Protein AF-A0A9E1UX69-F1 (afdb_monomer_lite)

Secondary structure (DSSP, 8-state):
----PPPB--B--B-TTSS-B--EE--S-TT-TTTT-EE-B--BPPTT--HHHHHHHH-

pLDDT: mean 94.82, std 4.22, range [69.38, 98.25]

Foldseek 3Di:
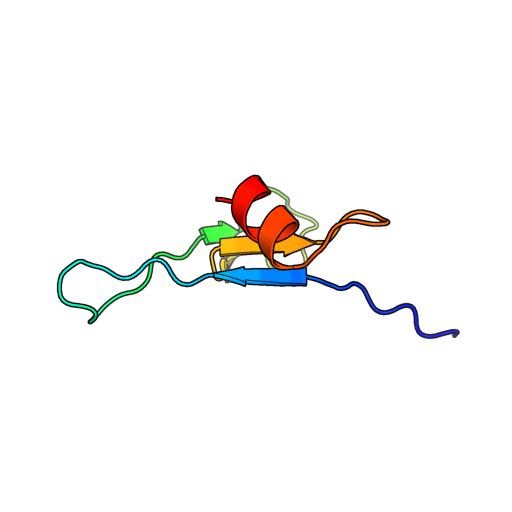DDDDDWDKAFDWDADPVRPDTDWDAADDDPPDPQHRHTGGWITTDDPPDDRVRRNVVRD

Sequence (59 aa):
MDYRPIMSTLGYVLSPDRQRVLMVHRVARDDDEQLGKFNGLGGHMEPAEDIAACMIREI

Structure (mmCIF, N/CA/C/O backbone):
data_AF-A0A9E1UX69-F1
#
_entry.id   AF-A0A9E1UX69-F1
#
loop_
_atom_site.group_PDB
_atom_site.id
_atom_site.type_symbol
_atom_site.label_atom_id
_atom_site.label_alt_id
_atom_site.label_comp_id
_atom_site.label_asym_id
_atom_site.label_entity_id
_atom_site.label_seq_id
_atom_site.pdbx_PDB_ins_code
_atom_site.Cartn_x
_atom_site.Cartn_y
_atom_site.Cartn_z
_atom_site.occupancy
_atom_site.B_iso_or_equiv
_atom_site.auth_seq_id
_atom_s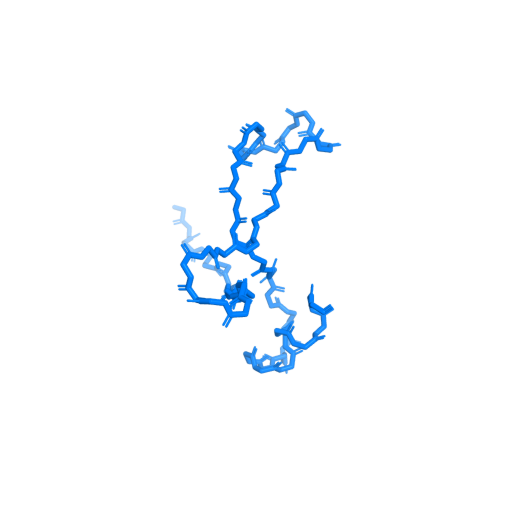ite.auth_comp_id
_atom_site.auth_asym_id
_atom_site.auth_atom_id
_atom_site.pdbx_PDB_model_num
ATOM 1 N N . MET A 1 1 ? 17.643 13.927 -15.350 1.00 69.38 1 MET A N 1
ATOM 2 C CA . MET A 1 1 ? 17.244 12.638 -14.750 1.00 69.38 1 MET A CA 1
ATOM 3 C C . MET A 1 1 ? 15.960 12.219 -15.426 1.00 69.38 1 MET A C 1
ATOM 5 O O . MET A 1 1 ? 15.037 13.024 -15.447 1.00 69.38 1 MET A O 1
ATOM 9 N N . ASP A 1 2 ? 15.920 11.018 -15.995 1.00 84.50 2 ASP A N 1
ATOM 10 C CA . ASP A 1 2 ? 14.692 10.490 -16.589 1.00 84.50 2 ASP A CA 1
ATOM 11 C C . ASP A 1 2 ? 13.707 10.138 -15.475 1.00 84.50 2 ASP A C 1
ATOM 13 O O . ASP A 1 2 ? 14.040 9.395 -14.549 1.00 84.50 2 ASP A O 1
ATOM 17 N N . TYR A 1 3 ? 12.502 10.697 -15.545 1.00 89.06 3 TYR A N 1
ATOM 18 C CA . TYR A 1 3 ? 11.432 10.400 -14.602 1.00 89.06 3 TYR A CA 1
ATOM 19 C C . TYR A 1 3 ? 10.930 8.966 -14.812 1.00 89.06 3 TYR A C 1
ATOM 21 O O . TYR A 1 3 ? 10.536 8.596 -15.918 1.00 89.06 3 TYR A O 1
ATOM 29 N N . ARG A 1 4 ? 10.943 8.160 -13.745 1.00 89.00 4 ARG A N 1
ATOM 30 C CA . ARG A 1 4 ? 10.460 6.772 -13.738 1.00 89.00 4 ARG A CA 1
ATOM 31 C C . ARG A 1 4 ? 9.310 6.647 -12.735 1.00 89.00 4 ARG A C 1
ATOM 33 O O . ARG A 1 4 ? 9.577 6.420 -11.556 1.00 89.00 4 ARG A O 1
ATOM 40 N N . PRO A 1 5 ? 8.052 6.859 -13.158 1.00 90.00 5 PRO A N 1
ATOM 41 C CA . PRO A 1 5 ? 6.914 6.753 -12.255 1.00 90.00 5 PRO A CA 1
ATOM 42 C C . PRO A 1 5 ? 6.747 5.314 -11.764 1.00 90.00 5 PRO A C 1
ATOM 44 O O . PRO A 1 5 ? 6.857 4.369 -12.543 1.00 90.00 5 PRO A O 1
ATOM 47 N N . ILE A 1 6 ? 6.431 5.164 -10.479 1.00 92.25 6 ILE A N 1
ATOM 48 C CA . ILE A 1 6 ? 6.016 3.893 -9.882 1.00 92.25 6 ILE A CA 1
ATOM 49 C C . ILE A 1 6 ? 4.499 3.952 -9.709 1.00 92.25 6 ILE A C 1
ATOM 51 O O . ILE A 1 6 ? 3.984 4.843 -9.033 1.00 92.25 6 ILE A O 1
ATOM 55 N N . MET A 1 7 ? 3.778 3.021 -10.333 1.00 94.31 7 MET A N 1
ATOM 56 C CA . MET A 1 7 ? 2.327 2.922 -10.185 1.00 94.31 7 MET A CA 1
ATOM 57 C C . MET A 1 7 ? 1.981 2.107 -8.938 1.00 94.31 7 MET A C 1
ATOM 59 O O . MET A 1 7 ? 2.646 1.120 -8.631 1.00 94.31 7 MET A O 1
ATOM 63 N N . SER A 1 8 ? 0.970 2.551 -8.194 1.00 95.06 8 SER A N 1
ATOM 64 C CA . SER A 1 8 ? 0.567 1.940 -6.924 1.00 95.06 8 SER A CA 1
ATOM 65 C C . SER A 1 8 ? -0.940 1.977 -6.756 1.00 95.06 8 SER A C 1
ATOM 67 O O . SER A 1 8 ? -1.609 2.849 -7.316 1.00 95.06 8 SER A O 1
ATOM 69 N N . THR A 1 9 ? -1.456 1.076 -5.932 1.00 96.44 9 THR A N 1
ATOM 70 C CA . THR A 1 9 ? -2.850 1.068 -5.503 1.00 96.44 9 THR A CA 1
ATOM 71 C C . THR A 1 9 ? -2.978 1.583 -4.070 1.00 96.44 9 THR A C 1
ATOM 73 O O . THR A 1 9 ? -2.053 1.473 -3.266 1.00 96.44 9 THR A O 1
ATOM 76 N N . LEU A 1 10 ? -4.126 2.190 -3.757 1.00 95.62 10 LEU A N 1
ATOM 77 C CA . LEU A 1 10 ? -4.485 2.606 -2.403 1.00 95.62 10 LEU A CA 1
ATOM 78 C C . LEU A 1 10 ? -5.956 2.267 -2.145 1.00 95.62 10 LEU A C 1
ATOM 80 O O . LEU A 1 10 ? -6.834 2.687 -2.900 1.00 95.62 10 LEU A O 1
ATOM 84 N N . GLY A 1 11 ? -6.215 1.498 -1.094 1.00 94.75 11 GLY A N 1
ATOM 85 C CA . GLY A 1 11 ? -7.528 1.023 -0.686 1.00 94.75 11 GLY A CA 1
ATOM 86 C C . GLY A 1 11 ? -7.901 1.526 0.704 1.00 94.75 11 GLY A C 1
ATOM 87 O O . GLY A 1 11 ? -7.071 1.581 1.614 1.00 94.75 11 GLY A O 1
ATOM 88 N N . TYR A 1 12 ? -9.180 1.866 0.876 1.00 94.69 12 TYR A N 1
ATOM 89 C CA . TYR A 1 12 ? -9.752 2.235 2.168 1.00 94.69 12 TYR A CA 1
ATOM 90 C C . TYR A 1 12 ? -10.696 1.142 2.653 1.00 94.69 12 TYR A C 1
ATOM 92 O O . TYR A 1 12 ? -11.796 0.972 2.126 1.00 94.69 12 TYR A O 1
ATOM 100 N N . VAL A 1 13 ? -10.284 0.431 3.700 1.00 95.94 13 VAL A N 1
ATOM 101 C CA . VAL A 1 13 ? -11.176 -0.461 4.445 1.00 95.94 13 VAL A CA 1
ATOM 102 C C . VAL A 1 13 ? -11.922 0.381 5.472 1.00 95.94 13 VAL A C 1
ATOM 104 O O . VAL A 1 13 ? -11.321 0.901 6.415 1.00 95.94 13 VAL A O 1
ATOM 107 N N . LEU A 1 14 ? -13.227 0.555 5.262 1.00 97.75 14 LEU A N 1
ATOM 108 C CA . LEU A 1 14 ? -14.074 1.346 6.149 1.00 97.75 14 LEU A CA 1
ATOM 109 C C . LEU A 1 14 ? -14.502 0.533 7.373 1.00 97.75 14 LEU A C 1
ATOM 111 O O . LEU A 1 14 ? -14.808 -0.656 7.272 1.00 97.75 14 LEU A O 1
ATOM 115 N N . SER A 1 15 ? -14.611 1.195 8.524 1.00 98.00 15 SER A N 1
ATOM 116 C CA . SER A 1 15 ? -15.375 0.662 9.652 1.00 98.00 15 SER A CA 1
ATOM 117 C C . SER A 1 15 ? -16.843 0.433 9.252 1.00 98.00 15 SER A C 1
ATOM 119 O O . SER A 1 15 ? -17.336 1.088 8.329 1.00 98.00 15 SER A O 1
ATOM 121 N N . PRO A 1 16 ? -17.594 -0.440 9.952 1.00 98.12 16 PRO A N 1
ATOM 122 C CA . PRO A 1 16 ? -19.001 -0.697 9.622 1.00 98.12 16 PRO A CA 1
ATOM 123 C C . PRO A 1 16 ? -19.877 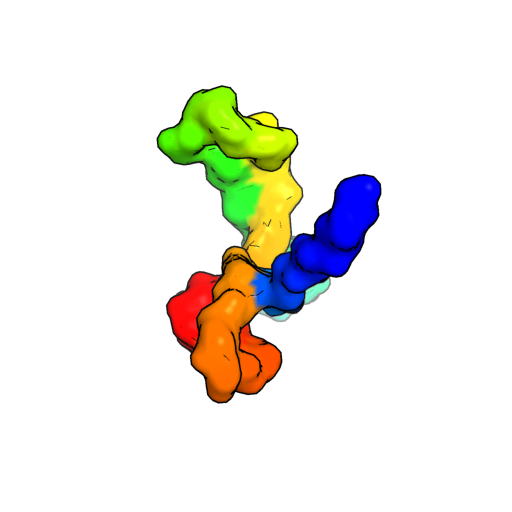0.570 9.586 1.00 98.12 16 PRO A C 1
ATOM 125 O O . PRO A 1 16 ? -20.774 0.682 8.756 1.00 98.12 16 PRO A O 1
ATOM 128 N N . ASP A 1 17 ? -19.574 1.546 10.451 1.00 98.25 17 ASP A N 1
ATOM 129 C CA . ASP A 1 17 ? -20.228 2.864 10.535 1.00 98.25 17 ASP A CA 1
ATOM 130 C C . ASP A 1 17 ? -19.744 3.883 9.477 1.00 98.25 17 ASP A C 1
ATOM 132 O O . ASP A 1 17 ? -20.281 4.988 9.377 1.00 98.25 17 ASP A O 1
ATOM 136 N N . ARG A 1 18 ? -18.724 3.526 8.686 1.00 97.62 18 ARG A N 1
ATOM 137 C CA . ARG A 1 18 ? -18.063 4.360 7.669 1.00 97.62 18 ARG A CA 1
ATOM 138 C C . ARG A 1 18 ? -17.478 5.681 8.183 1.00 97.62 18 ARG A C 1
ATOM 140 O O . ARG A 1 18 ? -17.218 6.573 7.383 1.00 97.62 18 ARG A O 1
ATOM 147 N N . GLN A 1 19 ? -17.256 5.819 9.490 1.00 98.25 19 GLN A N 1
ATOM 148 C CA . GLN A 1 19 ? -16.654 7.020 10.087 1.00 98.25 19 GLN A CA 1
ATOM 149 C C . GLN A 1 19 ? -15.132 6.929 10.221 1.00 98.25 19 GLN A C 1
ATOM 151 O O . GLN A 1 19 ? -14.473 7.926 10.506 1.00 98.25 19 GLN A O 1
ATOM 156 N N . ARG A 1 20 ? -14.561 5.733 10.058 1.00 98.06 20 ARG A N 1
ATOM 157 C CA . ARG A 1 20 ? -13.126 5.478 10.193 1.00 98.06 20 ARG A CA 1
ATOM 158 C C . ARG A 1 20 ? -12.635 4.621 9.037 1.00 98.06 20 ARG A C 1
ATOM 160 O O . ARG A 1 20 ? -13.392 3.848 8.450 1.00 98.06 20 ARG A O 1
ATOM 167 N N . VAL A 1 21 ? -11.345 4.741 8.754 1.00 97.75 2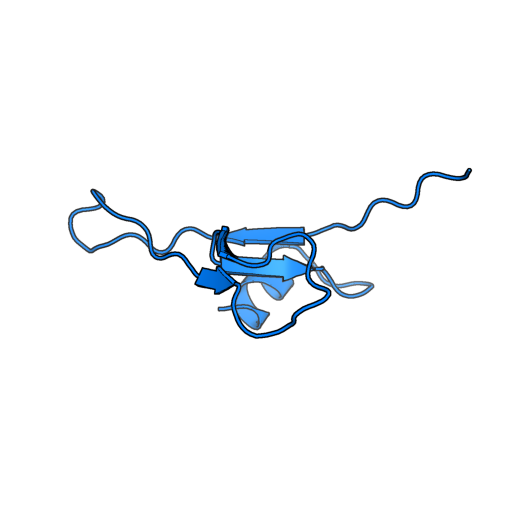1 VAL A N 1
ATOM 168 C CA . VAL A 1 21 ? -10.628 3.895 7.800 1.00 97.75 21 VAL A CA 1
ATOM 169 C C . VAL A 1 21 ? -9.470 3.207 8.507 1.00 97.75 21 VAL A C 1
ATOM 171 O O . VAL A 1 21 ? -8.873 3.773 9.426 1.00 97.75 21 VAL A O 1
ATOM 174 N N . LEU A 1 22 ? -9.169 1.979 8.097 1.00 97.44 22 LEU A N 1
ATOM 175 C CA . LEU A 1 22 ? -7.971 1.281 8.542 1.00 97.44 22 LEU A CA 1
ATOM 176 C C . LEU A 1 22 ? -6.731 1.923 7.908 1.00 97.44 22 LEU A C 1
ATOM 178 O O . LEU A 1 22 ? -6.739 2.272 6.730 1.00 97.44 22 LEU A O 1
ATOM 182 N N . MET A 1 23 ? -5.671 2.063 8.702 1.00 96.94 23 MET A N 1
ATOM 183 C CA . MET A 1 23 ? -4.398 2.660 8.299 1.00 96.94 23 MET A CA 1
ATOM 184 C C . MET A 1 23 ? -3.239 1.773 8.766 1.00 96.94 23 MET A C 1
ATOM 186 O O . MET A 1 23 ? -3.333 1.133 9.814 1.00 96.94 23 MET A O 1
ATOM 190 N N . VAL A 1 24 ? -2.129 1.777 8.027 1.00 94.50 24 VAL A N 1
ATOM 191 C CA . VAL A 1 24 ? -0.879 1.086 8.375 1.00 94.50 24 VAL A CA 1
ATOM 192 C C . VAL A 1 24 ? 0.113 2.087 8.957 1.00 94.50 24 VAL A C 1
ATOM 194 O O . VAL A 1 24 ? 0.452 3.071 8.301 1.00 94.50 24 VAL A O 1
ATOM 197 N N . HIS A 1 25 ? 0.613 1.825 10.166 1.00 96.31 25 HIS A N 1
ATOM 198 C CA . HIS A 1 25 ? 1.696 2.605 10.768 1.00 96.31 25 HIS A CA 1
ATOM 199 C C . HIS A 1 25 ? 3.053 2.052 10.314 1.00 96.31 25 HIS A C 1
ATOM 201 O O . HIS A 1 25 ? 3.400 0.904 10.597 1.00 96.31 25 HIS A O 1
ATOM 207 N N . ARG A 1 26 ? 3.819 2.856 9.578 1.00 96.06 26 ARG A N 1
ATOM 208 C CA . ARG A 1 26 ? 5.102 2.462 8.985 1.00 96.06 26 ARG A CA 1
ATOM 209 C C . ARG A 1 26 ? 6.196 2.488 10.054 1.00 96.06 26 ARG A C 1
ATOM 211 O O . ARG A 1 26 ? 6.690 3.555 10.384 1.00 96.06 26 ARG A O 1
ATOM 218 N N . VAL A 1 27 ? 6.561 1.332 10.611 1.00 96.31 27 VAL A N 1
ATOM 219 C CA . VAL A 1 27 ? 7.544 1.239 11.722 1.00 96.31 27 VAL A CA 1
ATOM 220 C C . VAL A 1 27 ? 8.651 0.205 11.506 1.00 96.31 27 VAL A C 1
ATOM 222 O O . VAL A 1 27 ? 9.492 0.016 12.373 1.00 96.31 27 VAL A O 1
ATOM 225 N N . ALA A 1 28 ? 8.630 -0.512 10.382 1.00 93.69 28 ALA A N 1
ATOM 226 C CA . ALA A 1 28 ? 9.433 -1.723 10.212 1.00 93.69 28 ALA A CA 1
ATOM 227 C C . ALA A 1 28 ? 10.851 -1.489 9.663 1.00 93.69 28 ALA A C 1
ATOM 229 O O . ALA A 1 28 ? 11.672 -2.400 9.722 1.00 93.69 28 ALA A O 1
ATOM 230 N N . ARG A 1 29 ? 11.118 -0.328 9.058 1.00 94.25 29 ARG A N 1
ATOM 231 C CA . ARG A 1 29 ? 12.333 -0.055 8.280 1.00 94.25 29 ARG A CA 1
ATOM 232 C C . ARG A 1 29 ? 12.848 1.346 8.588 1.00 94.25 29 ARG A C 1
ATOM 234 O O . ARG A 1 29 ? 12.152 2.313 8.303 1.00 94.25 29 ARG A O 1
ATOM 241 N N . ASP A 1 30 ? 14.050 1.439 9.148 1.00 94.81 30 ASP A N 1
ATOM 242 C CA . ASP A 1 30 ? 14.646 2.715 9.573 1.00 94.81 30 ASP A CA 1
ATOM 243 C C . ASP A 1 30 ? 14.993 3.645 8.395 1.00 94.81 30 ASP A C 1
ATOM 245 O O . ASP A 1 30 ? 15.089 4.858 8.564 1.00 94.81 30 ASP A O 1
ATOM 249 N N . ASP A 1 31 ? 15.161 3.083 7.198 1.00 94.81 31 ASP A N 1
ATOM 250 C CA . ASP A 1 31 ? 15.448 3.791 5.947 1.00 94.81 31 ASP A CA 1
ATOM 251 C C . ASP A 1 31 ? 14.190 4.113 5.122 1.00 94.81 31 ASP A C 1
ATOM 253 O O . ASP A 1 31 ? 14.279 4.652 4.018 1.00 94.81 31 ASP A O 1
ATOM 257 N N . ASP A 1 32 ? 13.004 3.801 5.643 1.00 92.19 32 ASP A N 1
ATOM 258 C CA . ASP A 1 32 ? 11.738 4.113 4.994 1.00 92.19 32 ASP A CA 1
ATOM 259 C C . ASP A 1 32 ? 11.454 5.619 5.056 1.00 92.19 32 ASP A C 1
ATOM 261 O O . ASP A 1 32 ? 11.267 6.193 6.128 1.00 92.19 32 ASP A O 1
ATOM 265 N N . GLU A 1 33 ? 11.321 6.271 3.900 1.00 92.00 33 GLU A N 1
ATOM 266 C CA . GLU A 1 33 ? 10.956 7.695 3.809 1.00 92.00 33 GLU A CA 1
ATOM 267 C C . GLU A 1 33 ? 9.603 8.023 4.475 1.00 92.00 33 GLU A C 1
ATOM 269 O O . GLU A 1 33 ? 9.288 9.186 4.768 1.00 92.00 33 GLU A O 1
ATOM 274 N N . GLN A 1 34 ? 8.771 7.002 4.699 1.00 93.00 34 GLN A N 1
ATOM 275 C CA . GLN A 1 34 ? 7.481 7.113 5.372 1.00 93.00 34 GLN A CA 1
ATOM 276 C C . GLN A 1 34 ? 7.505 6.624 6.829 1.00 93.00 34 GLN A C 1
ATOM 278 O O . GLN A 1 34 ? 6.436 6.524 7.432 1.00 93.00 34 GLN A O 1
ATOM 283 N N . LEU A 1 35 ? 8.675 6.342 7.413 1.00 96.88 35 LEU A N 1
ATOM 284 C CA . LEU A 1 35 ? 8.818 5.898 8.803 1.00 96.88 35 LEU A CA 1
ATOM 285 C C . LEU A 1 35 ? 8.082 6.831 9.784 1.00 96.88 35 LEU A C 1
ATOM 287 O O . LEU A 1 35 ? 8.181 8.056 9.714 1.00 96.88 35 LEU A O 1
ATOM 291 N N . GLY A 1 36 ? 7.314 6.235 10.697 1.00 96.69 36 GLY A N 1
ATOM 292 C CA . GLY A 1 36 ? 6.493 6.915 11.701 1.00 96.69 36 GLY A CA 1
ATOM 293 C C . GLY A 1 36 ? 5.173 7.495 11.179 1.00 96.69 36 GLY A C 1
ATOM 294 O O . GLY A 1 36 ? 4.422 8.087 11.954 1.00 96.69 36 GLY A O 1
ATOM 295 N N . LYS A 1 37 ? 4.859 7.354 9.884 1.00 95.56 37 LYS A N 1
ATOM 296 C CA . 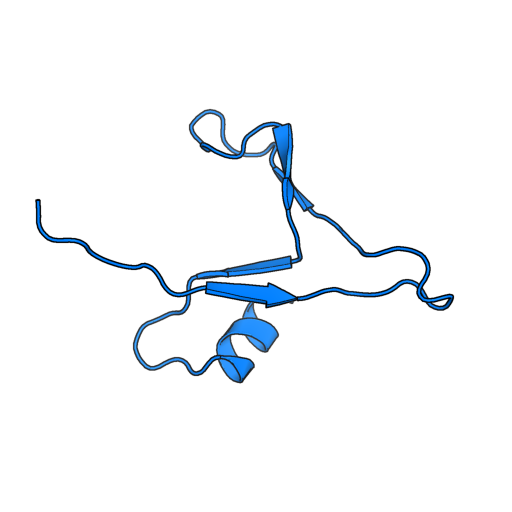LYS A 1 37 ? 3.612 7.865 9.293 1.00 95.56 37 LYS A CA 1
ATOM 297 C C . LYS A 1 37 ? 2.548 6.779 9.165 1.00 95.56 37 LYS A C 1
ATOM 299 O O . LYS A 1 37 ? 2.836 5.579 9.149 1.00 95.56 37 LYS A O 1
ATOM 304 N N . PHE A 1 38 ? 1.302 7.227 9.043 1.00 95.56 38 PHE A N 1
ATOM 305 C CA . PHE A 1 38 ? 0.153 6.382 8.740 1.00 95.56 38 PHE A CA 1
ATOM 306 C C . PHE A 1 38 ? -0.192 6.467 7.254 1.00 95.56 38 PHE A C 1
ATOM 308 O O . PHE A 1 38 ? -0.473 7.554 6.750 1.00 95.56 38 PHE A O 1
ATOM 315 N N . ASN A 1 39 ? -0.244 5.316 6.586 1.00 93.94 39 ASN A N 1
ATOM 316 C CA . ASN A 1 39 ? -0.614 5.192 5.176 1.00 93.94 39 ASN A CA 1
ATOM 317 C C . ASN A 1 39 ? -1.906 4.379 5.016 1.00 93.94 39 ASN A C 1
ATOM 319 O O . ASN A 1 39 ? -2.273 3.607 5.902 1.00 93.94 39 ASN A O 1
ATOM 323 N N . GLY A 1 40 ? -2.589 4.541 3.880 1.00 93.56 40 GLY A N 1
ATOM 324 C CA . GLY A 1 40 ? -3.655 3.613 3.488 1.00 93.56 40 GLY A CA 1
ATOM 325 C C . GLY A 1 40 ? -3.089 2.251 3.068 1.00 93.56 40 GLY A C 1
ATOM 326 O O . GLY A 1 40 ? -1.873 2.085 2.953 1.00 93.56 40 GLY A O 1
ATOM 327 N N . LEU A 1 41 ? -3.975 1.277 2.860 1.00 96.00 41 LEU A N 1
ATOM 328 C CA . LEU A 1 41 ? -3.601 -0.081 2.463 1.00 96.00 41 LEU A CA 1
ATOM 329 C C . LEU A 1 41 ? -3.325 -0.143 0.961 1.00 96.00 41 LEU A C 1
ATOM 331 O O . LEU A 1 41 ? -3.964 0.576 0.198 1.00 96.00 41 LEU A O 1
ATOM 335 N N . GLY A 1 42 ? -2.414 -1.010 0.536 1.00 95.88 42 GLY A N 1
ATOM 336 C CA . GLY A 1 42 ? -2.041 -1.171 -0.866 1.00 95.88 42 GLY A CA 1
ATOM 337 C C . GLY A 1 42 ? -0.530 -1.175 -1.059 1.00 95.88 42 GLY A C 1
ATOM 338 O O . GLY A 1 42 ? 0.243 -1.094 -0.100 1.00 95.88 42 GLY A O 1
ATOM 339 N N . GLY A 1 43 ? -0.120 -1.218 -2.322 1.00 95.69 43 GLY A N 1
ATOM 340 C CA . GLY A 1 43 ? 1.280 -1.367 -2.687 1.00 95.69 43 GLY A CA 1
ATOM 341 C C . GLY A 1 43 ? 1.559 -1.026 -4.142 1.00 95.69 43 GLY A C 1
ATOM 342 O O . GLY A 1 43 ? 0.713 -0.493 -4.865 1.00 95.69 43 GLY A O 1
ATOM 343 N N . HIS A 1 44 ? 2.798 -1.276 -4.550 1.00 96.00 44 HIS A N 1
ATOM 344 C CA . HIS A 1 44 ? 3.259 -1.024 -5.909 1.00 96.00 44 HIS A CA 1
ATOM 345 C C . HIS A 1 44 ? 2.786 -2.139 -6.846 1.00 96.00 44 HIS A C 1
ATOM 347 O O . HIS A 1 44 ? 2.727 -3.309 -6.464 1.00 96.00 44 HIS A O 1
ATOM 353 N N . MET A 1 45 ? 2.456 -1.764 -8.079 1.00 96.94 45 MET A N 1
ATOM 354 C CA . MET A 1 45 ? 2.059 -2.726 -9.103 1.00 96.94 45 MET A CA 1
ATOM 355 C C . MET A 1 45 ? 3.264 -3.514 -9.609 1.00 96.94 45 MET A C 1
ATOM 357 O O . MET A 1 45 ? 4.353 -2.960 -9.793 1.00 96.94 45 MET A O 1
ATOM 361 N N . GLU A 1 46 ? 3.044 -4.791 -9.898 1.00 96.19 46 GLU A N 1
ATOM 362 C CA . GLU A 1 46 ? 4.001 -5.621 -10.621 1.00 96.19 46 GLU A CA 1
ATOM 363 C C . GLU A 1 46 ? 3.842 -5.455 -12.148 1.00 96.19 46 GLU A C 1
ATOM 365 O O . GLU A 1 46 ? 2.791 -5.027 -12.639 1.00 96.19 46 GLU A O 1
ATOM 370 N N . PRO A 1 47 ? 4.877 -5.761 -12.955 1.00 95.19 47 PRO A N 1
ATOM 371 C CA . PRO A 1 47 ? 4.760 -5.719 -14.409 1.00 95.19 47 PRO A CA 1
ATOM 372 C C . PRO A 1 47 ? 3.618 -6.605 -14.929 1.00 95.19 47 PRO A C 1
ATOM 374 O O . PRO A 1 47 ? 3.502 -7.762 -14.541 1.00 95.19 47 PRO A O 1
ATOM 377 N N . ALA A 1 48 ? 2.823 -6.066 -15.859 1.00 94.25 48 ALA A N 1
ATOM 378 C CA . ALA A 1 48 ? 1.647 -6.714 -16.459 1.00 94.25 48 ALA A CA 1
ATOM 379 C C . ALA A 1 48 ? 0.484 -7.021 -15.494 1.00 94.25 48 ALA A C 1
ATOM 381 O O . ALA A 1 48 ? -0.490 -7.656 -15.897 1.00 94.25 48 ALA A O 1
ATOM 382 N N . GLU A 1 49 ? 0.549 -6.532 -14.258 1.00 96.75 49 GLU A N 1
ATOM 383 C CA . GLU A 1 49 ? -0.560 -6.573 -13.314 1.00 96.75 49 GLU A CA 1
ATOM 384 C C . GLU A 1 49 ? -1.566 -5.450 -13.619 1.00 96.75 49 GLU A C 1
ATOM 386 O O . GLU A 1 49 ? -1.176 -4.341 -13.991 1.00 96.75 49 GLU A O 1
ATOM 391 N N . ASP A 1 50 ? -2.867 -5.715 -13.467 1.00 96.00 50 ASP A N 1
ATOM 392 C CA . ASP A 1 50 ? -3.890 -4.666 -13.497 1.00 96.00 50 ASP A CA 1
ATOM 393 C C . ASP A 1 50 ? -4.183 -4.112 -12.090 1.00 96.00 50 ASP A C 1
ATOM 395 O O . ASP A 1 50 ? -3.798 -4.678 -11.067 1.00 96.00 50 ASP A O 1
ATOM 399 N N . ILE A 1 51 ? -4.863 -2.965 -12.030 1.00 95.44 51 ILE A N 1
ATOM 400 C CA . ILE A 1 51 ? -5.127 -2.250 -10.770 1.00 95.44 51 ILE A CA 1
ATOM 401 C C . ILE A 1 51 ? -5.955 -3.098 -9.790 1.00 95.44 51 ILE A C 1
ATOM 403 O O . ILE A 1 51 ? -5.724 -3.035 -8.581 1.00 95.44 51 ILE A O 1
ATOM 407 N N . ALA A 1 52 ? -6.921 -3.877 -10.283 1.00 96.50 52 ALA A N 1
ATOM 408 C CA . ALA A 1 52 ? -7.778 -4.694 -9.431 1.00 96.50 52 ALA A CA 1
ATOM 409 C C . ALA A 1 52 ? -7.014 -5.908 -8.888 1.00 96.50 52 ALA A C 1
ATOM 411 O O . ALA A 1 52 ? -7.094 -6.188 -7.693 1.00 96.50 52 ALA A O 1
ATOM 412 N N . ALA A 1 53 ? -6.232 -6.578 -9.738 1.00 97.62 53 ALA A N 1
ATOM 413 C CA . ALA A 1 53 ? -5.359 -7.680 -9.350 1.00 97.62 53 ALA A CA 1
ATOM 414 C C . ALA A 1 53 ? -4.334 -7.244 -8.288 1.00 97.62 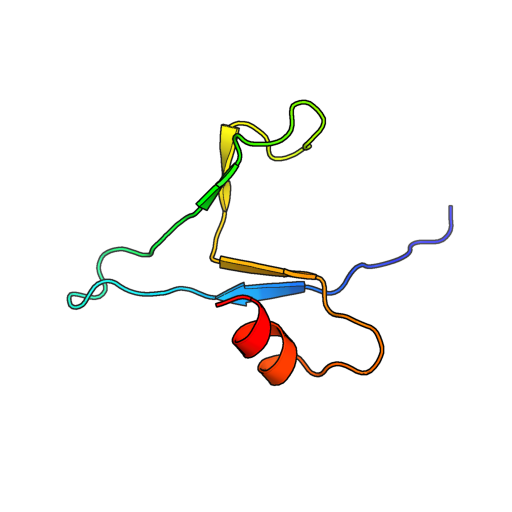53 ALA A C 1
ATOM 416 O O . ALA A 1 53 ? -4.207 -7.911 -7.261 1.00 97.62 53 ALA A O 1
ATOM 417 N N . CYS A 1 54 ? -3.703 -6.078 -8.471 1.00 98.06 54 CYS A N 1
ATOM 418 C CA . CYS A 1 54 ? -2.780 -5.507 -7.489 1.00 98.06 54 CYS A CA 1
ATOM 419 C C . CYS A 1 54 ? -3.459 -5.260 -6.137 1.00 98.06 54 CYS A C 1
ATOM 421 O O . CYS A 1 54 ? -2.930 -5.656 -5.102 1.00 98.06 54 CYS A O 1
ATOM 423 N N . MET A 1 55 ? -4.653 -4.656 -6.128 1.00 97.19 55 MET A N 1
ATOM 424 C CA . MET A 1 55 ? -5.377 -4.413 -4.876 1.00 97.19 55 MET A CA 1
ATOM 425 C C . MET A 1 55 ? -5.733 -5.715 -4.144 1.00 97.19 55 MET A C 1
ATOM 427 O O . MET A 1 55 ? -5.613 -5.776 -2.926 1.00 97.19 55 MET A O 1
ATOM 431 N N . ILE A 1 56 ? -6.153 -6.751 -4.878 1.00 96.25 56 ILE A N 1
ATOM 432 C CA . ILE A 1 56 ? -6.499 -8.063 -4.307 1.00 96.25 56 ILE A CA 1
ATOM 433 C C . ILE A 1 56 ? -5.271 -8.762 -3.708 1.00 96.25 56 ILE A C 1
ATOM 435 O O . ILE A 1 56 ? -5.401 -9.496 -2.738 1.00 96.25 56 ILE A O 1
ATOM 439 N N . ARG A 1 57 ? -4.080 -8.569 -4.280 1.00 97.50 57 ARG A N 1
ATOM 440 C CA . ARG A 1 57 ? -2.837 -9.151 -3.753 1.00 97.50 57 ARG A CA 1
ATOM 441 C C . ARG A 1 57 ? -2.368 -8.468 -2.463 1.00 97.50 57 ARG A C 1
ATOM 443 O O . ARG A 1 57 ? -1.765 -9.124 -1.619 1.00 97.50 57 ARG A O 1
ATOM 450 N N . GLU A 1 58 ? -2.592 -7.163 -2.340 1.00 96.50 58 GLU A N 1
ATOM 451 C CA . GLU A 1 58 ? -2.091 -6.340 -1.228 1.00 96.50 58 GLU A CA 1
ATOM 452 C C . GLU A 1 58 ? -2.985 -6.358 0.028 1.00 96.50 58 GLU A C 1
ATOM 454 O O . GLU A 1 58 ? -2.514 -5.990 1.107 1.00 96.50 58 GLU A O 1
ATOM 459 N N . ILE A 1 59 ? -4.260 -6.755 -0.092 1.00 91.25 59 ILE A N 1
ATOM 460 C CA . ILE A 1 59 ? -5.244 -6.815 1.009 1.00 91.25 59 ILE A CA 1
ATOM 461 C C . ILE A 1 59 ? -5.750 -8.244 1.190 1.00 91.25 59 ILE A C 1
ATOM 463 O O . ILE A 1 59 ? -5.676 -8.735 2.340 1.00 91.25 59 ILE A O 1
#

Radius of gyration: 13.79 Å; chains: 1; bounding box: 38×22×28 Å